Protein AF-A0A6S7KC33-F1 (afdb_monomer)

Nearest PDB structures (foldseek):
  2yil-assembly1_A  TM=6.913E-01  e=3.246E-02  Sarcocystis muris
  5h7v-assembly1_A  TM=6.203E-01  e=1.505E-01  Homo sapiens
  7qox-assembly2_B  TM=5.880E-01  e=4.831E-01  Homo sapiens
  7qox-assembly1_A  TM=6.151E-01  e=6.565E-01  Homo sapiens
  6kyw-assembly1_A  TM=5.304E-01  e=2.459E-01  Brassica rapa

Secondary structure (DSSP, 8-state):
-HHHHHHHHHHHHHHHHHHHT--------EEE-SSB----TTTEEEEE--SSHHHHHHHHHH-TT--EEEEE---SSS---EEEESS--TTS--BS--TTEEEEEEGGGSPP-

Organism: Paramuricea clavata (NCBI:txid317549)

Mean predicted aligned error: 11.96 Å

Radius of gyration: 20.86 Å; Cα contacts (8 Å, |Δi|>4): 169; chains: 1; bounding box: 51×58×42 Å

Foldseek 3Di:
DVVVVVVVVVVVVVVVVVVVPPDPQPPFDKDWDQWAADADPVFFPDFDDDQDPVVLVVVLSVDPQFFKKKAADDDDDDDTGITTGSDPNPPGDTDNCPPRIIMIGGPVRDDDD

Sequence (113 aa):
MSVFRNLLLQCNIFLILGQLTANEHSEKVFKKDIKVPSLTLADIISTHNVRSDIECSFNCLKDQTCVGFKYKSGTNTPPVNCQLSNTTGKNNTAMTNDQGWVFFIDVEHIPVR

Solvent-accessible surface area (backbone atoms only — not comparable to full-atom values): 6784 Å² total; per-residue (Å²): 123,68,67,64,56,53,53,53,52,54,54,52,53,54,54,54,53,56,59,74,66,56,69,86,72,76,84,77,46,74,42,77,49,94,50,31,49,52,73,54,77,90,36,43,75,47,75,39,78,64,94,44,63,68,56,43,48,53,55,33,69,75,35,86,67,41,40,24,36,38,32,41,86,78,86,78,87,86,70,76,32,24,38,31,14,63,48,81,32,87,89,34,78,58,37,88,71,58,87,66,50,44,25,31,34,25,59,90,67,54,80,85,127

pLDDT: mean 77.91, std 15.04, range [48.69, 95.5]

Structure (mmCIF, N/CA/C/O backbone):
data_AF-A0A6S7KC33-F1
#
_entry.id   AF-A0A6S7KC33-F1
#
loop_
_atom_site.group_PDB
_atom_site.id
_atom_site.type_symbol
_atom_site.label_atom_id
_atom_site.label_alt_id
_atom_site.label_comp_id
_atom_site.label_asym_id
_atom_site.label_entity_id
_atom_site.label_seq_id
_atom_site.pdbx_PDB_ins_code
_atom_site.Cartn_x
_atom_site.Cartn_y
_atom_site.Cartn_z
_atom_site.occupancy
_atom_site.B_iso_or_equiv
_atom_site.auth_seq_id
_atom_site.auth_comp_id
_atom_site.auth_asym_id
_atom_site.auth_atom_id
_atom_site.pdbx_PDB_model_num
ATOM 1 N N . MET A 1 1 ? -32.415 -42.466 26.768 1.00 53.78 1 MET A N 1
ATOM 2 C CA . MET A 1 1 ? -32.786 -41.102 26.309 1.00 53.78 1 MET A CA 1
ATOM 3 C C . MET A 1 1 ? -31.859 -39.981 26.805 1.00 53.78 1 MET A C 1
ATOM 5 O O . MET A 1 1 ? -31.835 -38.939 26.169 1.00 53.78 1 MET A O 1
ATOM 9 N N . SER A 1 2 ? -31.069 -40.164 27.875 1.00 57.81 2 SER A N 1
ATOM 10 C CA . SER A 1 2 ? -30.189 -39.104 28.421 1.00 57.81 2 SER A CA 1
ATOM 11 C C . SER A 1 2 ? -28.946 -38.791 27.558 1.00 57.81 2 SER A C 1
ATOM 13 O O . SER A 1 2 ? -28.591 -37.632 27.363 1.00 57.81 2 SER A O 1
ATOM 15 N N . VAL A 1 3 ? -28.335 -39.811 26.944 1.00 58.34 3 VAL A N 1
ATOM 16 C CA . VAL A 1 3 ? -27.096 -39.677 26.146 1.00 58.34 3 VAL A CA 1
ATOM 17 C C . VAL A 1 3 ? -27.284 -38.792 24.903 1.00 58.34 3 VAL A C 1
ATOM 19 O O . VAL A 1 3 ? -26.440 -37.954 24.608 1.00 58.34 3 VAL A O 1
ATOM 22 N N . PHE A 1 4 ? -28.431 -38.903 24.224 1.00 54.94 4 PHE A N 1
ATOM 23 C CA . PHE A 1 4 ? -28.756 -38.091 23.043 1.00 54.94 4 PHE A CA 1
ATOM 24 C C . PHE A 1 4 ? -28.916 -36.599 23.362 1.00 54.94 4 PHE A C 1
ATOM 26 O O . PHE A 1 4 ? -28.499 -35.756 22.573 1.00 54.94 4 PHE A O 1
ATOM 33 N N . ARG A 1 5 ? -29.468 -36.254 24.535 1.00 60.44 5 ARG A N 1
ATOM 34 C CA . ARG A 1 5 ? -29.573 -34.856 24.986 1.00 60.44 5 ARG A CA 1
ATOM 35 C C . ARG A 1 5 ? -28.202 -34.244 25.266 1.00 60.44 5 ARG A C 1
ATOM 37 O O . ARG A 1 5 ? -27.987 -33.088 24.925 1.00 60.44 5 ARG A O 1
ATOM 44 N N . ASN A 1 6 ? -27.285 -35.021 25.839 1.00 60.00 6 ASN A N 1
ATOM 45 C CA . ASN A 1 6 ? -25.920 -34.573 26.115 1.00 60.00 6 ASN A CA 1
ATOM 46 C C . ASN A 1 6 ? -25.119 -34.341 24.825 1.00 60.00 6 ASN A C 1
ATOM 48 O O . ASN A 1 6 ? -24.420 -33.339 24.705 1.00 60.00 6 ASN A O 1
ATOM 52 N N . LEU A 1 7 ? -25.286 -35.223 23.834 1.00 61.00 7 LEU A N 1
ATOM 53 C CA . LEU A 1 7 ? -24.638 -35.087 22.528 1.00 61.00 7 LEU A CA 1
ATOM 54 C C . LEU A 1 7 ? -25.131 -33.841 21.771 1.00 61.00 7 LEU A C 1
ATOM 56 O O . LEU A 1 7 ? -24.334 -33.094 21.206 1.00 61.00 7 LEU A O 1
ATOM 60 N N . LEU A 1 8 ? -26.441 -33.573 21.821 1.00 65.25 8 LEU A N 1
ATOM 61 C CA . LEU A 1 8 ? -27.035 -32.363 21.246 1.00 65.25 8 LEU A CA 1
ATOM 62 C C . LEU A 1 8 ? -26.531 -31.092 21.943 1.00 65.25 8 LEU A C 1
ATOM 64 O O . LEU A 1 8 ? -26.245 -30.103 21.270 1.00 65.25 8 LEU A O 1
ATOM 68 N N . LEU A 1 9 ? -26.386 -31.107 23.272 1.00 65.31 9 LEU A N 1
ATOM 69 C CA . LEU A 1 9 ? -25.884 -29.955 24.026 1.00 65.31 9 LEU A CA 1
ATOM 70 C C . LEU A 1 9 ? -24.430 -29.625 23.661 1.00 65.31 9 LEU A C 1
ATOM 72 O O . LEU A 1 9 ? -24.105 -28.466 23.416 1.00 65.31 9 LEU A O 1
ATOM 76 N N . GLN A 1 10 ? -23.576 -30.648 23.566 1.00 69.31 10 GLN A N 1
ATOM 77 C CA . GLN A 1 10 ? -22.178 -30.475 23.166 1.00 69.31 10 GLN A CA 1
ATOM 78 C C . GLN A 1 10 ? -22.059 -29.920 21.744 1.00 69.31 10 GLN A C 1
ATOM 80 O O . GLN A 1 10 ? -21.274 -29.005 21.510 1.00 69.31 10 GLN A O 1
ATOM 85 N N . CYS A 1 11 ? -22.882 -30.403 20.809 1.00 64.69 11 CYS A N 1
ATOM 86 C CA . CYS A 1 11 ? -22.877 -29.912 19.432 1.00 64.69 11 CYS A CA 1
ATOM 87 C C . CYS A 1 11 ? -23.258 -28.422 19.341 1.00 64.69 11 CYS A C 1
ATOM 89 O O . CYS A 1 11 ? -22.638 -27.672 18.591 1.00 64.69 11 CYS A O 1
ATOM 91 N N . ASN A 1 12 ? -24.227 -27.972 20.148 1.00 67.88 12 ASN A N 1
ATOM 92 C CA . ASN A 1 12 ? -24.610 -26.558 20.216 1.00 67.88 12 ASN A CA 1
ATOM 93 C C . ASN A 1 12 ? -23.480 -25.674 20.764 1.00 67.88 12 ASN A C 1
ATOM 95 O O . ASN A 1 12 ? -23.244 -24.591 20.238 1.00 67.88 12 ASN A O 1
ATOM 99 N N . ILE A 1 13 ? -22.743 -26.145 21.774 1.00 72.75 13 ILE A N 1
ATOM 100 C CA . ILE A 1 13 ? -21.607 -25.404 22.342 1.00 72.75 13 ILE A CA 1
ATOM 101 C C . ILE A 1 13 ? -20.502 -25.209 21.292 1.00 72.75 13 ILE A C 1
ATOM 103 O O . ILE A 1 13 ? -19.990 -24.100 21.152 1.00 72.75 13 ILE A O 1
ATOM 107 N N . PHE A 1 14 ? -20.169 -26.243 20.511 1.00 67.69 14 PHE A N 1
ATOM 108 C CA . PHE A 1 14 ? -19.164 -26.127 19.444 1.00 67.69 14 PHE A CA 1
ATOM 109 C C . PHE A 1 14 ? -19.595 -25.191 18.308 1.00 67.69 14 PHE A C 1
ATOM 111 O O . PHE A 1 14 ? -18.763 -24.442 17.800 1.00 67.69 14 PHE A O 1
ATOM 118 N N . LEU A 1 15 ? -20.880 -25.187 17.938 1.00 65.50 15 LEU A N 1
ATOM 119 C CA . LEU A 1 15 ? -21.408 -24.2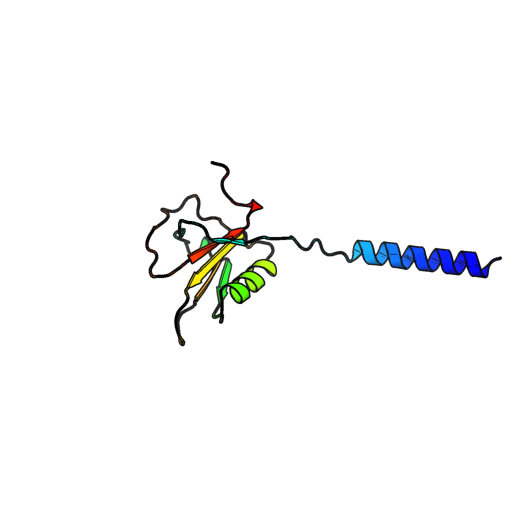59 16.932 1.00 65.50 15 LEU A CA 1
ATOM 120 C C . LEU A 1 15 ? -21.316 -22.799 17.398 1.00 65.50 15 LEU A C 1
ATOM 122 O O . LEU A 1 15 ? -20.870 -21.944 16.638 1.00 65.50 15 LEU A O 1
ATOM 126 N N . ILE A 1 16 ? -21.674 -22.524 18.655 1.00 67.62 16 ILE A N 1
ATOM 127 C CA . ILE A 1 16 ? -21.613 -21.171 19.228 1.00 67.62 16 ILE A CA 1
ATOM 128 C C . ILE A 1 16 ? -20.157 -20.697 19.351 1.00 67.62 16 ILE A C 1
ATOM 130 O O . ILE A 1 16 ? -19.844 -19.561 18.998 1.00 67.62 16 ILE A O 1
ATOM 134 N N . LEU A 1 17 ? -19.244 -21.569 19.795 1.00 63.97 17 LEU A N 1
ATOM 135 C CA . LEU A 1 17 ? -17.815 -21.246 19.868 1.00 63.97 17 LEU A CA 1
ATOM 136 C C . LEU A 1 17 ? -17.212 -20.978 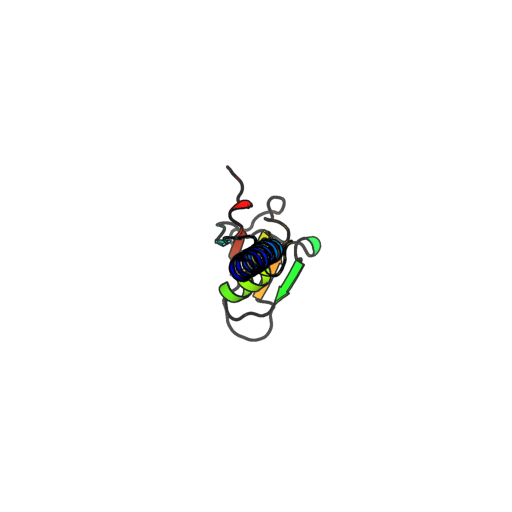18.482 1.00 63.97 17 LEU A C 1
ATOM 138 O O . LEU A 1 17 ? -16.410 -20.059 18.350 1.00 63.97 17 LEU A O 1
ATOM 142 N N . GLY A 1 18 ? -17.623 -21.724 17.451 1.00 60.53 18 GLY A N 1
ATOM 143 C CA . GLY A 1 18 ? -17.185 -21.493 16.070 1.00 60.53 18 GLY A CA 1
ATOM 144 C C . GLY A 1 18 ? -17.671 -20.164 15.478 1.00 60.53 18 GLY A C 1
ATOM 145 O O . GLY A 1 18 ? -16.972 -19.569 14.666 1.00 60.53 18 GLY A O 1
ATOM 146 N N . GLN A 1 19 ? -18.837 -19.668 15.902 1.00 60.53 19 GLN A N 1
ATOM 147 C CA . GLN A 1 19 ? -19.341 -18.351 15.492 1.00 60.53 19 GLN A CA 1
ATOM 148 C C . GLN A 1 19 ? -18.619 -17.197 16.199 1.00 60.53 19 GLN A C 1
ATOM 150 O O . GLN A 1 19 ? -18.402 -16.155 15.592 1.00 60.53 19 GLN A O 1
ATOM 155 N N . LEU A 1 20 ? -18.211 -17.377 17.460 1.00 57.41 20 LEU A N 1
ATOM 156 C CA . LEU A 1 20 ? -17.476 -16.360 18.224 1.00 57.41 20 LEU A CA 1
ATOM 157 C C . LEU A 1 20 ? -16.016 -16.199 17.768 1.00 57.41 20 LEU A C 1
ATOM 159 O O . LEU A 1 20 ? -15.420 -15.149 17.995 1.00 57.41 20 LEU A O 1
ATOM 163 N N . THR A 1 21 ? -15.434 -17.222 17.137 1.00 56.25 21 THR A N 1
ATOM 164 C CA . THR A 1 21 ? -14.073 -17.176 16.576 1.00 56.25 21 THR A CA 1
ATOM 165 C C . THR A 1 21 ? -14.035 -16.815 15.093 1.00 56.25 21 THR A C 1
ATOM 167 O O . THR A 1 21 ? -12.944 -16.742 14.521 1.00 56.25 21 THR A O 1
ATOM 170 N N . ALA A 1 22 ? -15.191 -16.562 14.468 1.00 50.78 22 ALA A N 1
ATOM 171 C CA . ALA A 1 22 ? -15.256 -15.983 13.136 1.00 50.78 22 ALA A CA 1
ATOM 172 C C . ALA A 1 22 ? -14.769 -14.531 13.219 1.00 50.78 22 ALA A C 1
ATOM 174 O O . ALA A 1 22 ? -15.539 -13.598 13.427 1.00 50.78 22 ALA A O 1
ATOM 175 N N . ASN A 1 23 ? -13.450 -14.365 13.125 1.00 57.59 23 ASN A N 1
ATOM 176 C CA . ASN A 1 23 ? -12.810 -13.073 12.957 1.00 57.59 23 ASN A CA 1
ATOM 177 C C . ASN A 1 23 ? -13.470 -12.403 11.747 1.00 57.59 23 ASN A C 1
ATOM 179 O O . ASN A 1 23 ? -13.568 -13.031 10.690 1.00 57.59 23 ASN A O 1
ATOM 183 N N . GLU A 1 24 ? -13.955 -11.176 11.917 1.00 55.16 24 GLU A N 1
ATOM 184 C CA . GLU A 1 24 ? -14.514 -10.346 10.852 1.00 55.16 24 GLU A CA 1
ATOM 185 C C . GLU A 1 24 ? -13.384 -10.056 9.857 1.00 55.16 24 GLU A C 1
ATOM 187 O O . GLU A 1 24 ? -12.639 -9.082 9.956 1.00 55.16 24 GLU A O 1
ATOM 192 N N . HIS A 1 25 ? -13.142 -11.008 8.962 1.00 54.97 25 HIS A N 1
ATOM 193 C CA . HIS A 1 25 ? -12.116 -10.896 7.951 1.00 54.97 25 HIS A CA 1
ATOM 194 C C . HIS A 1 25 ? -12.677 -9.917 6.930 1.00 54.97 25 HIS A C 1
ATOM 196 O O . HIS A 1 25 ? -13.492 -10.306 6.098 1.00 54.97 25 HIS A O 1
ATOM 202 N N . SER A 1 26 ? -12.315 -8.636 7.051 1.00 61.16 26 SER A N 1
ATOM 203 C CA . SER A 1 26 ? -12.763 -7.621 6.100 1.00 61.16 26 SER A CA 1
ATOM 204 C C . SER A 1 26 ? -12.391 -8.102 4.699 1.00 61.16 26 SER A C 1
ATOM 206 O O . SER A 1 26 ? -11.201 -8.276 4.402 1.00 61.16 26 SER A O 1
ATOM 208 N N . GLU A 1 27 ? -13.387 -8.360 3.858 1.00 73.06 27 GLU A N 1
ATOM 209 C CA . GLU A 1 27 ? -13.189 -8.747 2.464 1.00 73.06 27 GLU A CA 1
ATOM 210 C C . GLU A 1 27 ? -12.732 -7.515 1.668 1.00 73.06 27 GLU A C 1
ATOM 212 O O . GLU A 1 27 ? -13.462 -6.991 0.833 1.00 73.06 27 GLU A O 1
ATOM 217 N N . LYS A 1 28 ? -11.519 -7.008 1.935 1.00 84.12 28 LYS A N 1
ATOM 218 C CA . LYS A 1 28 ? -10.965 -5.899 1.150 1.00 84.12 28 LYS A CA 1
ATOM 219 C C . LYS A 1 28 ? -10.695 -6.407 -0.256 1.00 84.12 28 LYS A C 1
ATOM 221 O O . LYS A 1 28 ? -9.990 -7.402 -0.456 1.00 84.12 28 LYS A O 1
ATOM 226 N N . VAL A 1 29 ? -11.221 -5.688 -1.237 1.00 89.06 29 VAL A N 1
ATOM 227 C CA . VAL A 1 29 ? -11.008 -5.981 -2.654 1.00 89.06 29 VAL A CA 1
ATOM 228 C C . VAL A 1 29 ? -10.241 -4.817 -3.235 1.00 89.06 29 VAL A C 1
ATOM 230 O O . VAL A 1 29 ? -1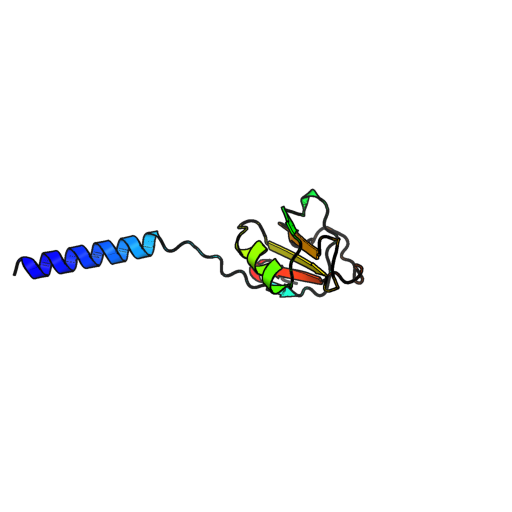0.730 -3.697 -3.248 1.00 89.06 29 VAL A O 1
ATOM 233 N N . PHE A 1 30 ? -9.045 -5.069 -3.756 1.00 91.88 30 PHE A N 1
ATOM 234 C CA . PHE A 1 30 ? -8.219 -3.999 -4.300 1.00 91.88 30 PHE A CA 1
ATOM 235 C C . PHE A 1 30 ? -8.432 -3.830 -5.800 1.00 91.88 30 PHE A C 1
ATOM 237 O O . PHE A 1 30 ? -8.374 -4.791 -6.571 1.00 91.88 30 PHE A O 1
ATOM 244 N N . LYS A 1 31 ? -8.624 -2.584 -6.230 1.00 91.81 31 LYS A N 1
ATOM 245 C CA . LYS A 1 31 ? -8.612 -2.197 -7.641 1.00 91.81 31 LYS A CA 1
ATOM 246 C C . LYS A 1 31 ? -7.479 -1.227 -7.899 1.00 91.81 31 LYS A C 1
ATOM 248 O O . LYS A 1 31 ? -7.197 -0.349 -7.092 1.00 91.81 31 LYS A O 1
ATOM 253 N N . LYS A 1 32 ? -6.851 -1.369 -9.062 1.00 90.19 32 LYS A N 1
ATOM 254 C CA . LYS A 1 32 ? -5.894 -0.385 -9.555 1.00 90.19 32 LYS A CA 1
ATOM 255 C C . LYS A 1 32 ? -6.614 0.943 -9.799 1.00 90.19 32 LYS A C 1
ATOM 257 O O . LYS A 1 32 ? -7.588 0.975 -10.552 1.00 90.19 32 LYS A O 1
ATOM 262 N N . ASP A 1 33 ? -6.115 2.016 -9.200 1.00 83.56 33 ASP A N 1
ATOM 263 C CA . ASP A 1 33 ? -6.579 3.370 -9.483 1.00 83.56 33 ASP A CA 1
ATOM 264 C C . ASP A 1 33 ? -5.884 3.915 -10.747 1.00 83.56 33 ASP A C 1
ATOM 266 O O . ASP A 1 33 ? -4.749 3.560 -11.082 1.00 83.56 33 ASP A O 1
ATOM 270 N N . ILE A 1 34 ? -6.592 4.773 -11.480 1.00 76.00 34 ILE A N 1
ATOM 271 C CA . ILE A 1 34 ? -6.082 5.482 -12.661 1.00 76.00 34 ILE A CA 1
ATOM 272 C C . ILE A 1 34 ? -5.048 6.528 -12.228 1.00 76.00 34 ILE A C 1
ATOM 274 O O . ILE A 1 34 ? -4.144 6.873 -12.990 1.00 76.00 34 ILE A O 1
ATOM 278 N N . LYS A 1 35 ? -5.183 7.042 -11.003 1.00 80.00 35 LYS A N 1
ATOM 279 C CA . LYS A 1 35 ? -4.320 8.073 -10.441 1.00 80.00 35 LYS A CA 1
ATOM 280 C C . LYS A 1 35 ? -3.429 7.496 -9.349 1.00 80.00 35 LYS A C 1
ATOM 282 O O . LYS A 1 35 ? -3.865 6.670 -8.557 1.00 80.00 35 LYS A O 1
ATOM 287 N N . VAL A 1 36 ? -2.188 7.973 -9.279 1.00 82.25 36 VAL A N 1
ATOM 288 C CA . VAL A 1 36 ? -1.300 7.658 -8.158 1.00 82.25 36 VAL A CA 1
ATOM 289 C C . VAL A 1 36 ? -1.333 8.840 -7.191 1.00 82.25 36 VAL A C 1
ATOM 291 O O . VAL A 1 36 ? -0.943 9.949 -7.577 1.00 82.25 36 VAL A O 1
ATOM 294 N N . PRO A 1 37 ? -1.825 8.659 -5.955 1.00 81.75 37 PRO A N 1
ATOM 295 C CA . PRO A 1 37 ? -1.800 9.723 -4.976 1.00 81.75 37 PRO A CA 1
ATOM 296 C C . PRO A 1 37 ? -0.362 10.012 -4.544 1.00 81.75 37 PRO A C 1
ATOM 298 O O . PRO A 1 37 ? 0.454 9.104 -4.347 1.00 81.75 37 PRO A O 1
ATOM 301 N N . SER A 1 38 ? -0.065 11.296 -4.357 1.00 82.38 38 SER A N 1
ATOM 302 C CA . SER A 1 38 ? 1.118 11.699 -3.606 1.00 82.38 38 SER A CA 1
ATOM 303 C C . SER A 1 38 ? 0.844 11.408 -2.131 1.00 82.38 38 SER A C 1
ATOM 305 O O . SER A 1 38 ? -0.074 11.985 -1.556 1.00 82.38 38 SER A O 1
ATOM 307 N N . LEU A 1 39 ? 1.567 10.458 -1.539 1.00 80.75 39 LEU A N 1
ATOM 308 C CA . LEU A 1 39 ? 1.430 10.107 -0.125 1.00 80.75 39 LEU A CA 1
ATOM 309 C C . LEU A 1 39 ? 2.526 10.814 0.670 1.00 80.75 39 LEU A C 1
ATOM 311 O O . LEU A 1 39 ? 3.705 10.738 0.317 1.00 80.75 39 LEU A O 1
ATOM 315 N N . THR A 1 40 ? 2.138 11.493 1.743 1.00 84.62 40 THR A N 1
ATOM 316 C CA . THR A 1 40 ? 3.071 12.026 2.738 1.00 84.62 40 THR A CA 1
ATOM 317 C C . THR A 1 40 ? 3.513 10.921 3.700 1.00 84.62 40 THR A C 1
ATOM 319 O O . THR A 1 40 ? 2.940 9.835 3.731 1.00 84.62 40 THR A O 1
ATOM 322 N N . LEU A 1 41 ? 4.518 11.188 4.540 1.00 84.88 41 LEU A N 1
ATOM 323 C CA . LEU A 1 41 ? 4.937 10.230 5.573 1.00 84.88 41 LEU A CA 1
ATOM 324 C C . LEU A 1 41 ? 3.816 9.891 6.568 1.00 84.88 41 LEU A C 1
ATOM 326 O O . LEU A 1 41 ? 3.803 8.785 7.089 1.00 84.88 41 LEU A O 1
ATOM 330 N N . ALA A 1 42 ? 2.877 10.811 6.810 1.00 87.56 42 ALA A N 1
ATOM 331 C CA . ALA A 1 42 ? 1.731 10.573 7.691 1.00 87.56 42 ALA A CA 1
ATOM 332 C C . ALA A 1 42 ? 0.670 9.656 7.057 1.00 87.56 42 ALA A C 1
ATOM 334 O O . ALA A 1 42 ? -0.093 9.007 7.769 1.00 87.56 42 ALA A O 1
ATOM 335 N N . ASP A 1 43 ? 0.644 9.598 5.724 1.00 89.38 43 ASP A N 1
ATOM 336 C CA . ASP A 1 43 ? -0.273 8.764 4.950 1.00 89.38 43 ASP A CA 1
ATOM 337 C C . ASP A 1 43 ? 0.233 7.317 4.818 1.00 89.38 43 ASP A C 1
ATOM 339 O O . ASP A 1 43 ? -0.527 6.426 4.433 1.00 89.38 43 ASP A O 1
ATOM 343 N N . ILE A 1 44 ? 1.525 7.080 5.074 1.00 92.81 44 ILE A N 1
ATOM 344 C CA . ILE A 1 44 ? 2.172 5.773 4.933 1.00 92.81 44 ILE A CA 1
ATOM 345 C C . ILE A 1 44 ? 2.170 5.067 6.286 1.00 92.81 44 ILE A C 1
ATOM 347 O O . ILE A 1 44 ? 2.854 5.479 7.219 1.00 92.81 44 ILE A O 1
ATOM 351 N N . ILE A 1 45 ? 1.452 3.949 6.362 1.00 95.50 45 ILE A N 1
ATOM 352 C CA . ILE A 1 45 ? 1.409 3.098 7.555 1.00 95.50 45 ILE A CA 1
ATOM 353 C C . ILE A 1 45 ? 2.724 2.329 7.696 1.00 95.50 45 ILE A C 1
ATOM 355 O O . ILE A 1 45 ? 3.312 2.243 8.771 1.00 95.50 45 ILE A O 1
ATOM 359 N N . SER A 1 46 ? 3.185 1.730 6.596 1.00 95.50 46 SER A N 1
ATOM 360 C CA . SER A 1 46 ? 4.403 0.923 6.577 1.00 95.50 46 SER A CA 1
ATOM 361 C C . SER A 1 46 ? 4.957 0.758 5.165 1.00 95.50 46 SER A C 1
ATOM 363 O O . SER A 1 46 ? 4.284 1.017 4.163 1.00 95.50 46 SER A O 1
ATOM 365 N N . THR A 1 47 ? 6.215 0.325 5.091 1.00 94.69 47 THR A N 1
ATOM 366 C CA . THR A 1 47 ?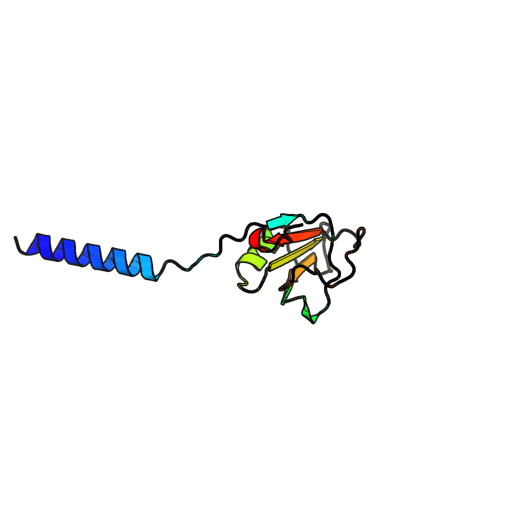 6.932 0.100 3.836 1.00 94.69 47 THR A CA 1
ATOM 367 C C . THR A 1 47 ? 7.561 -1.283 3.809 1.00 94.69 47 THR A C 1
ATOM 369 O O . THR A 1 47 ? 8.041 -1.769 4.830 1.00 94.69 47 THR A O 1
ATOM 372 N N . HIS A 1 48 ? 7.553 -1.916 2.635 1.00 93.44 48 HIS A N 1
ATOM 373 C CA . HIS A 1 48 ? 8.014 -3.292 2.453 1.00 93.44 48 HIS A CA 1
ATOM 374 C C . HIS A 1 48 ? 8.833 -3.439 1.169 1.00 93.44 48 HIS A C 1
ATOM 376 O O . HIS A 1 48 ? 8.713 -2.645 0.229 1.00 93.44 48 HIS A O 1
ATOM 382 N N . ASN A 1 49 ? 9.648 -4.490 1.131 1.00 92.69 49 ASN A N 1
ATOM 383 C CA . ASN A 1 49 ? 10.265 -5.003 -0.086 1.00 92.69 49 ASN A CA 1
ATOM 384 C C . ASN A 1 49 ? 9.615 -6.35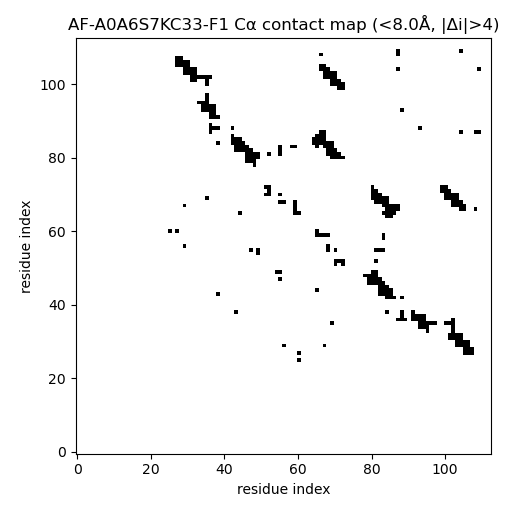3 -0.406 1.00 92.69 49 ASN A C 1
ATOM 386 O O . ASN A 1 49 ? 9.797 -7.312 0.342 1.00 92.69 49 ASN A O 1
ATOM 390 N N . VAL A 1 50 ? 8.828 -6.396 -1.475 1.00 91.62 50 VAL A N 1
ATOM 391 C CA . VAL A 1 50 ? 7.984 -7.540 -1.844 1.00 91.62 50 VAL A CA 1
ATOM 392 C C . VAL A 1 50 ? 8.229 -7.965 -3.287 1.00 91.62 50 VAL A C 1
ATOM 394 O O . VAL A 1 50 ? 8.722 -7.193 -4.110 1.00 91.62 50 VAL A O 1
ATOM 397 N N . ARG A 1 51 ? 7.863 -9.199 -3.628 1.00 90.38 51 ARG A N 1
ATOM 398 C CA . ARG A 1 51 ? 8.078 -9.755 -4.973 1.00 90.38 51 ARG A CA 1
ATOM 399 C C . ARG A 1 51 ? 7.001 -9.338 -5.968 1.00 90.38 51 ARG A C 1
ATOM 401 O O . ARG A 1 51 ? 7.266 -9.298 -7.165 1.00 90.38 51 ARG A O 1
ATOM 408 N N . SER A 1 52 ? 5.802 -9.033 -5.484 1.00 92.06 52 SER A N 1
ATOM 409 C CA . SER A 1 52 ? 4.642 -8.703 -6.310 1.00 92.06 52 SER A CA 1
ATOM 410 C C . SER A 1 52 ? 3.686 -7.745 -5.602 1.00 92.06 52 SER A C 1
ATOM 412 O O . SER A 1 52 ? 3.723 -7.573 -4.382 1.00 92.06 52 SER A O 1
ATOM 414 N N . ASP A 1 53 ? 2.790 -7.152 -6.382 1.00 93.31 53 ASP A N 1
ATOM 415 C CA . ASP A 1 53 ? 1.608 -6.442 -5.894 1.00 93.31 53 ASP A CA 1
ATOM 416 C C . ASP A 1 53 ? 0.714 -7.338 -5.028 1.00 93.31 53 ASP A C 1
ATOM 418 O O . ASP A 1 53 ? 0.197 -6.877 -4.013 1.00 93.31 53 ASP A O 1
ATOM 422 N N . ILE A 1 54 ? 0.594 -8.626 -5.365 1.00 94.25 54 ILE A N 1
ATOM 423 C CA . ILE A 1 54 ? -0.155 -9.608 -4.567 1.00 94.25 54 ILE A CA 1
ATOM 424 C C . ILE A 1 54 ? 0.412 -9.695 -3.142 1.00 94.25 54 ILE A C 1
ATOM 426 O O . ILE A 1 54 ? -0.342 -9.642 -2.172 1.00 94.25 54 ILE A O 1
ATOM 430 N N . G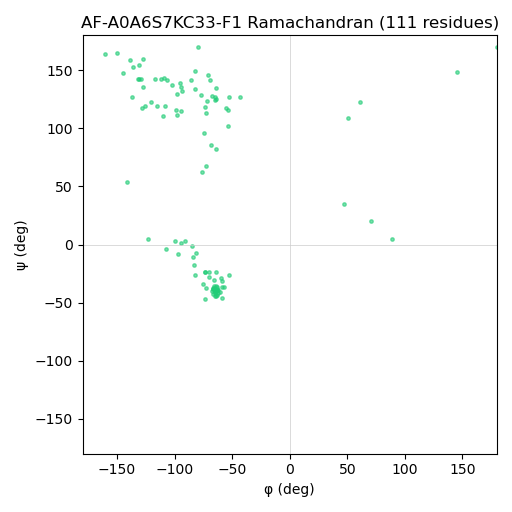LU A 1 55 ? 1.733 -9.771 -2.983 1.00 93.88 55 GLU A N 1
ATOM 431 C CA . GLU A 1 55 ? 2.356 -9.802 -1.655 1.00 93.88 55 GLU A CA 1
ATOM 432 C C . GLU A 1 55 ? 2.165 -8.474 -0.895 1.00 93.88 55 GLU A C 1
ATOM 434 O O . GLU A 1 55 ? 1.871 -8.489 0.302 1.00 93.88 55 GLU A O 1
ATOM 439 N N . CYS A 1 56 ? 2.219 -7.331 -1.590 1.00 95.25 56 CYS A N 1
ATOM 440 C CA . CYS A 1 56 ? 1.870 -6.032 -1.000 1.00 95.25 56 CYS A CA 1
ATOM 441 C C . CYS A 1 56 ? 0.407 -6.000 -0.516 1.00 95.25 56 CYS A C 1
ATOM 443 O O . CYS A 1 56 ? 0.122 -5.519 0.583 1.00 95.25 56 CYS A O 1
ATOM 445 N N . SER A 1 57 ? -0.512 -6.584 -1.293 1.00 95.31 57 SER A N 1
ATOM 446 C CA . SER A 1 57 ? -1.935 -6.664 -0.952 1.00 95.31 57 SER A CA 1
ATOM 447 C C . SER A 1 57 ? -2.181 -7.512 0.298 1.00 95.31 57 SER A C 1
ATOM 449 O O . SER A 1 57 ? -2.935 -7.095 1.173 1.00 95.31 57 SER A O 1
ATOM 451 N N . PHE A 1 58 ? -1.474 -8.637 0.465 1.00 95.19 58 PHE A N 1
ATOM 452 C CA . PHE A 1 58 ? -1.553 -9.435 1.692 1.00 95.19 58 PHE A CA 1
ATOM 453 C C . PHE A 1 58 ? -1.059 -8.674 2.921 1.00 95.19 58 PHE A C 1
ATOM 455 O O . PHE A 1 58 ? -1.632 -8.826 4.000 1.00 95.19 58 PHE A O 1
ATOM 462 N N . ASN A 1 59 ? -0.025 -7.844 2.778 1.00 95.31 59 ASN A N 1
ATOM 463 C CA . ASN A 1 59 ? 0.419 -6.988 3.877 1.00 95.31 59 ASN A CA 1
ATOM 464 C C . ASN A 1 59 ? -0.642 -5.931 4.225 1.00 95.31 59 ASN A C 1
ATOM 466 O O . ASN A 1 59 ? -0.883 -5.698 5.405 1.00 95.31 59 ASN A O 1
ATOM 470 N N . CYS A 1 60 ? -1.336 -5.367 3.230 1.00 95.19 60 CYS A N 1
ATOM 471 C CA . CYS A 1 60 ? -2.472 -4.468 3.457 1.00 95.19 60 CYS A CA 1
ATOM 472 C C . CYS A 1 60 ? -3.668 -5.175 4.118 1.00 95.19 60 CYS A C 1
ATOM 474 O O . CYS A 1 60 ? -4.299 -4.605 4.998 1.00 95.19 60 CYS A O 1
ATOM 476 N N . LEU A 1 61 ? -3.963 -6.428 3.757 1.00 93.06 61 LEU A N 1
ATOM 477 C CA . LEU A 1 61 ? -5.044 -7.210 4.379 1.00 93.06 61 LEU A CA 1
ATOM 478 C C . LEU A 1 61 ? -4.797 -7.492 5.863 1.00 93.06 61 LEU A C 1
ATOM 480 O O . LEU A 1 61 ? -5.737 -7.509 6.651 1.00 93.06 61 LEU A O 1
ATOM 484 N N . LYS A 1 62 ? -3.535 -7.708 6.247 1.00 92.81 62 LYS A N 1
ATOM 485 C CA . LYS A 1 62 ? -3.150 -7.922 7.650 1.00 92.81 62 LYS A CA 1
ATOM 486 C C . LYS A 1 62 ? -3.280 -6.658 8.498 1.00 92.81 62 LYS A C 1
ATOM 488 O O . LYS A 1 62 ? -3.404 -6.766 9.715 1.00 92.81 62 LYS A O 1
ATOM 493 N N . ASP A 1 63 ? -3.231 -5.486 7.873 1.00 92.81 63 ASP A N 1
ATOM 494 C CA . ASP A 1 63 ? -3.361 -4.205 8.551 1.00 92.81 63 ASP A CA 1
ATOM 495 C C . ASP A 1 63 ? -4.798 -3.682 8.439 1.00 92.81 63 ASP A C 1
ATOM 497 O O . ASP A 1 63 ? -5.276 -3.296 7.367 1.00 92.81 63 ASP A O 1
ATOM 501 N N . GLN A 1 64 ? -5.509 -3.645 9.566 1.00 90.06 64 GLN A N 1
ATOM 502 C CA . GLN A 1 64 ? -6.904 -3.200 9.600 1.00 90.06 64 GLN A CA 1
ATOM 503 C C . GLN A 1 64 ? -7.071 -1.761 9.090 1.00 90.06 64 GLN A C 1
ATOM 505 O O . GLN A 1 64 ? -8.069 -1.471 8.435 1.00 90.06 64 GLN A O 1
ATOM 510 N N . THR A 1 65 ? -6.075 -0.895 9.290 1.00 91.94 65 THR A N 1
ATOM 511 C CA . THR A 1 65 ? -6.129 0.526 8.912 1.00 91.94 65 THR A CA 1
ATOM 512 C C . THR A 1 65 ? -5.764 0.791 7.453 1.00 91.94 65 THR A C 1
ATOM 514 O O . THR A 1 65 ? -5.972 1.898 6.961 1.00 91.94 65 THR A O 1
ATOM 517 N N . CYS A 1 66 ? -5.232 -0.206 6.743 1.00 93.50 66 CYS A N 1
ATOM 518 C CA . CYS A 1 66 ? -4.830 -0.047 5.353 1.00 93.50 66 CYS A CA 1
ATOM 519 C C . CYS A 1 66 ? -6.047 0.027 4.420 1.00 93.50 66 CYS A C 1
ATOM 521 O O . CYS A 1 66 ? -6.806 -0.935 4.308 1.00 93.50 66 CYS A O 1
ATOM 523 N N . VAL A 1 67 ? -6.212 1.150 3.723 1.00 93.25 67 VAL A N 1
ATOM 524 C CA . VAL A 1 67 ? -7.291 1.386 2.738 1.00 93.25 67 VAL A CA 1
ATOM 525 C C . VAL A 1 67 ? -6.774 1.377 1.293 1.00 93.25 67 VAL A C 1
ATOM 527 O O . VAL A 1 67 ? -7.543 1.481 0.337 1.00 93.25 67 VAL A O 1
ATOM 530 N N . GLY A 1 68 ? -5.457 1.247 1.113 1.00 93.94 68 GLY A N 1
ATOM 531 C CA . GLY A 1 68 ? -4.813 1.119 -0.189 1.00 93.94 68 GLY A CA 1
ATOM 532 C C . GLY A 1 68 ? -3.295 0.987 -0.087 1.00 93.94 68 GLY A C 1
ATOM 533 O O . GLY A 1 68 ? -2.704 1.173 0.976 1.00 93.94 68 GLY A O 1
ATOM 534 N N . PHE A 1 69 ? -2.641 0.666 -1.200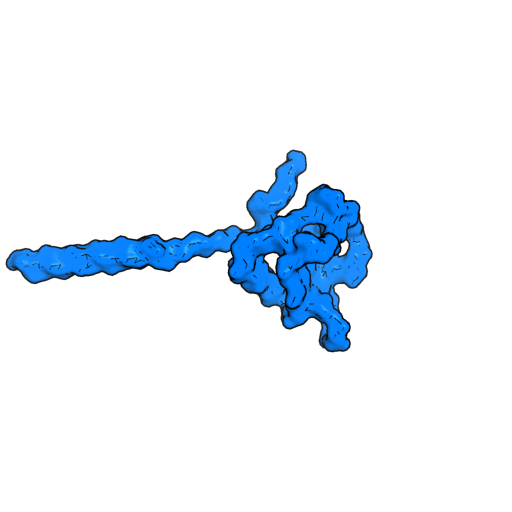 1.00 94.12 69 PHE A N 1
ATOM 535 C CA . PHE A 1 69 ? -1.190 0.517 -1.260 1.00 94.12 69 PHE A CA 1
ATOM 536 C C . PHE A 1 69 ? -0.602 0.987 -2.590 1.00 94.12 69 PHE A C 1
ATOM 538 O O . PHE A 1 69 ? -1.212 0.855 -3.652 1.00 94.12 69 PHE A O 1
ATOM 545 N N . LYS A 1 70 ? 0.625 1.512 -2.543 1.00 92.81 70 LYS A N 1
ATOM 546 C CA . LYS A 1 70 ? 1.451 1.763 -3.728 1.00 92.81 70 LYS A CA 1
ATOM 547 C C . LYS A 1 70 ? 2.384 0.587 -3.962 1.00 92.81 70 LYS A C 1
ATOM 549 O O . LYS A 1 70 ? 3.044 0.135 -3.029 1.00 92.81 70 LYS A O 1
ATOM 554 N N . TYR A 1 71 ? 2.493 0.150 -5.209 1.00 92.56 71 TYR A N 1
ATOM 555 C CA . TYR A 1 71 ? 3.436 -0.875 -5.642 1.00 92.56 71 TYR A CA 1
ATOM 556 C C . TYR A 1 71 ? 4.216 -0.426 -6.879 1.00 92.56 71 TYR A C 1
ATOM 558 O O . TYR A 1 71 ? 3.660 0.218 -7.771 1.00 92.56 71 TYR A O 1
ATOM 566 N N . LYS A 1 72 ? 5.502 -0.772 -6.945 1.00 90.44 72 LYS A N 1
ATOM 567 C CA . LYS A 1 72 ? 6.371 -0.511 -8.099 1.00 90.44 72 LYS A CA 1
ATOM 568 C C . LYS A 1 72 ? 7.026 -1.809 -8.568 1.00 90.44 72 LYS A C 1
ATOM 570 O O . LYS A 1 72 ? 7.781 -2.430 -7.825 1.00 90.44 72 LYS A O 1
ATOM 575 N N . SER A 1 73 ? 6.755 -2.197 -9.816 1.00 84.81 73 SER A N 1
ATOM 576 C CA . SER A 1 73 ? 7.376 -3.367 -10.451 1.00 84.81 73 SER A CA 1
ATOM 577 C C . SER A 1 73 ? 8.761 -3.008 -11.001 1.00 84.81 73 SER A C 1
ATOM 579 O O . SER A 1 73 ? 8.917 -1.963 -11.634 1.00 84.81 73 SER A O 1
ATOM 581 N N . GLY A 1 74 ? 9.775 -3.843 -10.761 1.00 72.62 74 GLY A N 1
ATOM 582 C CA . GLY A 1 74 ? 11.149 -3.596 -11.218 1.00 72.62 74 GLY A CA 1
ATOM 583 C C . GLY A 1 74 ? 12.217 -4.096 -10.244 1.00 72.62 74 GLY A C 1
ATOM 584 O O . GLY A 1 74 ? 11.997 -4.165 -9.040 1.00 72.62 74 GLY A O 1
ATOM 585 N N . THR A 1 75 ? 13.360 -4.503 -10.795 1.00 57.31 75 THR A N 1
ATOM 586 C CA . THR A 1 75 ? 14.300 -5.477 -10.224 1.00 57.31 75 THR A CA 1
ATOM 587 C C . THR A 1 75 ? 1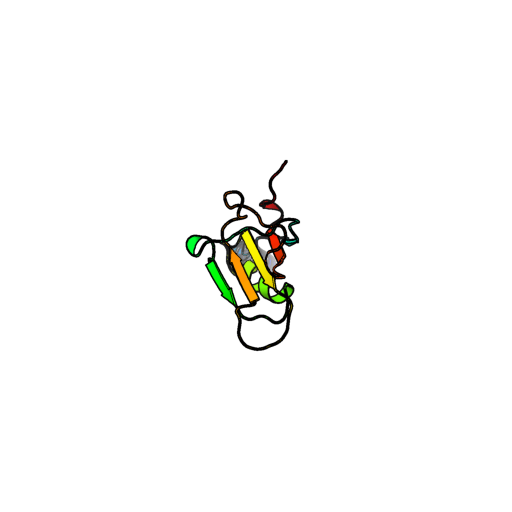5.195 -4.958 -9.095 1.00 57.31 75 THR A C 1
ATOM 589 O O . THR A 1 75 ? 15.940 -4.004 -9.283 1.00 57.31 75 THR A O 1
ATOM 592 N N . ASN A 1 76 ? 15.187 -5.716 -7.995 1.00 57.25 76 ASN A N 1
ATOM 593 C CA . ASN A 1 76 ? 16.313 -6.088 -7.130 1.00 57.25 76 ASN A CA 1
ATOM 594 C C . ASN A 1 76 ? 17.249 -4.973 -6.621 1.00 57.25 76 ASN A C 1
ATOM 596 O O . ASN A 1 76 ? 18.154 -4.530 -7.318 1.00 57.25 76 ASN A O 1
ATOM 600 N N . THR A 1 77 ? 17.123 -4.705 -5.313 1.00 56.66 77 THR A N 1
ATOM 601 C CA . THR A 1 77 ? 18.128 -4.129 -4.390 1.00 56.66 77 THR A CA 1
ATOM 602 C C . THR A 1 77 ? 18.670 -2.720 -4.673 1.00 56.66 77 THR A C 1
ATOM 604 O O . THR A 1 77 ? 19.406 -2.522 -5.632 1.00 56.66 77 THR A O 1
ATOM 607 N N . PRO A 1 78 ? 18.526 -1.784 -3.716 1.00 59.38 78 PRO A N 1
ATOM 608 C CA . PRO A 1 78 ? 17.410 -1.562 -2.803 1.00 59.38 78 PRO A CA 1
ATOM 609 C C . PRO A 1 78 ? 16.660 -0.281 -3.202 1.00 59.38 78 PRO A C 1
ATOM 611 O O . PRO A 1 78 ? 17.211 0.820 -3.166 1.00 59.38 78 PRO A O 1
ATOM 614 N N . PRO A 1 79 ? 15.373 -0.413 -3.534 1.00 75.69 79 PRO A N 1
ATOM 615 C CA . PRO A 1 79 ? 14.423 0.445 -2.835 1.00 75.69 79 PRO A CA 1
ATOM 616 C C . PRO A 1 79 ? 13.163 -0.302 -2.386 1.00 75.69 79 PRO A C 1
ATOM 618 O O . PRO A 1 79 ? 12.741 -1.286 -2.991 1.00 75.69 79 PRO A O 1
ATOM 621 N N . VAL A 1 80 ? 12.554 0.216 -1.314 1.00 86.69 80 VAL A N 1
ATOM 622 C CA . VAL A 1 80 ? 11.158 -0.048 -0.937 1.00 86.69 80 VAL A CA 1
ATOM 623 C C . VAL A 1 80 ? 10.281 0.010 -2.190 1.00 86.69 80 VAL A C 1
ATOM 625 O O . VAL A 1 80 ? 10.301 1.013 -2.905 1.00 86.69 80 VAL A O 1
ATOM 628 N N . ASN A 1 81 ? 9.498 -1.039 -2.437 1.00 91.31 81 ASN A N 1
ATOM 629 C CA . ASN A 1 81 ? 8.628 -1.148 -3.612 1.00 91.31 81 ASN A CA 1
ATOM 630 C C . ASN A 1 81 ? 7.150 -1.380 -3.259 1.00 91.31 81 ASN A C 1
ATOM 632 O O . ASN A 1 81 ? 6.328 -1.543 -4.159 1.00 91.31 81 ASN A O 1
ATOM 636 N N . CYS A 1 82 ? 6.816 -1.363 -1.968 1.00 93.62 82 CYS A N 1
ATOM 637 C CA . CYS A 1 82 ? 5.462 -1.457 -1.438 1.00 93.62 82 CYS A CA 1
ATOM 638 C C . CYS A 1 82 ? 5.282 -0.441 -0.300 1.00 93.62 82 CYS A C 1
ATOM 640 O O . CYS A 1 82 ? 6.078 -0.420 0.642 1.00 93.62 82 CYS A O 1
ATOM 642 N N . GLN A 1 83 ? 4.253 0.403 -0.387 1.00 94.25 83 GLN A N 1
ATOM 643 C CA . GLN A 1 83 ? 3.891 1.380 0.648 1.00 94.25 83 GLN A CA 1
ATOM 644 C C . GLN A 1 83 ? 2.410 1.213 0.990 1.00 94.25 83 GLN A C 1
ATOM 646 O O . GLN A 1 83 ? 1.562 1.396 0.118 1.00 94.25 83 GLN A O 1
ATOM 651 N N . LEU A 1 84 ? 2.103 0.859 2.237 1.00 95.38 84 LEU A N 1
ATOM 652 C CA . LEU A 1 84 ? 0.726 0.730 2.719 1.00 95.38 84 LEU A CA 1
ATOM 653 C C . LEU A 1 84 ? 0.208 2.090 3.178 1.00 95.38 84 LEU A C 1
ATOM 655 O O . LEU A 1 84 ? 0.962 2.845 3.791 1.00 95.38 84 LEU A O 1
ATOM 659 N N . SER A 1 85 ? -1.062 2.390 2.918 1.00 93.75 85 SER A N 1
ATOM 660 C CA . SER A 1 85 ? -1.657 3.684 3.238 1.00 93.75 85 SER A CA 1
ATOM 661 C C . SER A 1 85 ? -2.995 3.567 3.953 1.00 93.75 85 SER A C 1
ATOM 663 O O . SER A 1 85 ? -3.816 2.708 3.634 1.00 93.75 85 SER A O 1
ATOM 665 N N . ASN A 1 86 ? -3.213 4.471 4.907 1.00 92.69 86 ASN A N 1
ATOM 666 C CA . ASN A 1 86 ? -4.475 4.659 5.629 1.00 92.69 86 ASN A CA 1
ATOM 667 C C . ASN A 1 86 ? -5.395 5.691 4.952 1.00 92.69 86 ASN A C 1
ATOM 669 O O . ASN A 1 86 ? -6.467 6.001 5.465 1.00 92.69 86 ASN A O 1
ATOM 673 N N . THR A 1 87 ? -4.988 6.228 3.801 1.00 88.56 87 THR A N 1
ATOM 674 C CA . THR A 1 87 ? -5.769 7.177 3.016 1.00 88.56 87 THR A CA 1
ATOM 675 C C . THR A 1 87 ? -5.821 6.754 1.557 1.00 88.56 87 THR A C 1
ATOM 677 O O . THR A 1 87 ? -4.938 6.089 1.021 1.00 88.56 87 THR A O 1
ATOM 680 N N . THR A 1 88 ? -6.870 7.192 0.876 1.00 83.12 88 THR A N 1
ATOM 681 C CA . THR A 1 88 ? -7.014 7.033 -0.571 1.00 83.12 88 THR A CA 1
ATOM 682 C C . THR A 1 88 ? -6.306 8.154 -1.340 1.00 83.12 88 THR A C 1
ATOM 684 O O . THR A 1 88 ? -6.376 8.202 -2.564 1.00 83.12 88 THR A O 1
ATOM 687 N N . GLY A 1 89 ? -5.695 9.116 -0.633 1.00 67.38 89 GLY A N 1
ATOM 688 C CA . GLY A 1 89 ? -4.963 10.238 -1.220 1.00 67.38 89 GLY A CA 1
ATOM 689 C C . GLY A 1 89 ? -5.826 11.289 -1.926 1.00 67.38 89 GLY A C 1
ATOM 690 O O . GLY A 1 89 ? -5.302 12.075 -2.712 1.00 67.38 89 GLY A O 1
ATOM 691 N N . LYS A 1 90 ? -7.136 11.349 -1.625 1.00 63.50 90 LYS A N 1
ATOM 692 C CA . LYS A 1 90 ? -8.106 12.317 -2.190 1.00 63.50 90 LYS A CA 1
ATOM 693 C C . LYS A 1 90 ? -7.691 13.790 -2.065 1.00 63.50 90 LYS A C 1
ATOM 695 O O . LYS A 1 90 ? -8.128 14.601 -2.877 1.00 63.50 90 LYS A O 1
ATOM 700 N N . ASN A 1 91 ? -6.876 14.128 -1.066 1.00 56.62 91 ASN A N 1
ATOM 701 C CA . ASN A 1 91 ? -6.511 15.511 -0.745 1.00 56.62 91 ASN A CA 1
ATOM 702 C C . ASN A 1 91 ? -5.162 15.941 -1.336 1.00 56.62 91 ASN A C 1
ATOM 704 O O . ASN A 1 91 ? -4.827 17.122 -1.284 1.00 56.62 91 ASN A O 1
ATOM 708 N N . ASN A 1 92 ? -4.405 15.007 -1.913 1.00 56.72 92 ASN A N 1
ATOM 709 C CA . ASN A 1 92 ? -3.077 15.279 -2.442 1.00 56.72 92 ASN A CA 1
ATOM 710 C C . ASN A 1 92 ? -3.134 15.298 -3.971 1.00 56.72 92 ASN A C 1
ATOM 712 O O . ASN A 1 92 ? -3.865 14.527 -4.593 1.00 56.72 92 ASN A O 1
ATOM 716 N N . THR A 1 93 ? -2.384 16.209 -4.590 1.00 59.72 93 THR A N 1
ATOM 717 C CA . THR A 1 93 ? -2.296 16.359 -6.046 1.00 59.72 93 THR A CA 1
ATOM 718 C C . THR A 1 93 ? -1.918 15.025 -6.683 1.00 59.72 93 THR A C 1
ATOM 720 O O . THR A 1 93 ? -0.776 14.574 -6.627 1.00 59.72 93 THR A O 1
ATOM 723 N N . ALA A 1 94 ? -2.910 14.346 -7.249 1.00 61.34 94 ALA A N 1
ATOM 724 C CA . ALA A 1 94 ? -2.707 13.034 -7.824 1.00 61.34 94 ALA A CA 1
ATOM 725 C C . ALA A 1 94 ? -1.909 13.171 -9.126 1.00 61.34 94 ALA A C 1
ATOM 727 O O . ALA A 1 94 ? -2.306 13.912 -10.030 1.00 61.34 94 ALA A O 1
ATOM 728 N N . MET A 1 95 ? -0.776 12.477 -9.212 1.00 61.72 95 MET A N 1
ATOM 729 C CA . MET A 1 95 ? 0.116 12.558 -10.365 1.00 61.72 95 MET A CA 1
ATOM 730 C C . MET A 1 95 ? -0.200 11.425 -11.339 1.00 61.72 95 MET A C 1
ATOM 732 O O . MET A 1 95 ? -0.440 10.282 -10.949 1.00 61.72 95 MET A O 1
ATOM 736 N N . THR A 1 96 ? -0.194 11.736 -12.633 1.00 57.03 96 THR A N 1
ATOM 737 C CA . THR A 1 96 ? -0.384 10.747 -13.704 1.00 57.03 96 THR A CA 1
ATOM 738 C C . THR A 1 96 ? 0.904 9.986 -14.039 1.00 57.03 96 THR A C 1
ATOM 740 O O . THR A 1 96 ? 0.853 9.042 -14.821 1.00 57.03 96 THR A O 1
ATOM 743 N N . ASN A 1 97 ? 2.058 10.373 -13.474 1.00 58.12 97 ASN A N 1
ATOM 744 C CA . ASN A 1 97 ? 3.372 9.819 -13.820 1.00 58.12 97 ASN A CA 1
ATOM 745 C C . ASN A 1 97 ? 4.320 9.632 -12.616 1.00 58.12 97 ASN A C 1
ATOM 747 O O . ASN A 1 97 ? 5.464 10.080 -12.639 1.00 58.12 97 ASN A O 1
ATOM 751 N N . ASP A 1 98 ? 3.892 8.930 -11.568 1.00 65.69 98 ASP A N 1
ATOM 752 C CA . ASP A 1 98 ? 4.740 8.697 -10.391 1.00 65.69 98 ASP A CA 1
ATOM 753 C C . ASP A 1 98 ? 5.823 7.617 -10.619 1.00 65.69 98 ASP A C 1
ATOM 755 O O . ASP A 1 98 ? 5.815 6.562 -10.001 1.00 65.69 98 ASP A O 1
ATOM 759 N N . GLN A 1 99 ? 6.751 7.839 -11.557 1.00 75.88 99 GLN A N 1
ATOM 760 C CA . GLN A 1 99 ? 7.987 7.054 -11.727 1.00 75.88 99 GLN A CA 1
ATOM 761 C C . GLN A 1 99 ? 7.813 5.513 -11.713 1.00 75.88 99 GLN A C 1
ATOM 763 O O . GLN A 1 99 ? 8.682 4.792 -11.210 1.00 75.88 99 GLN A O 1
ATOM 768 N N . GLY 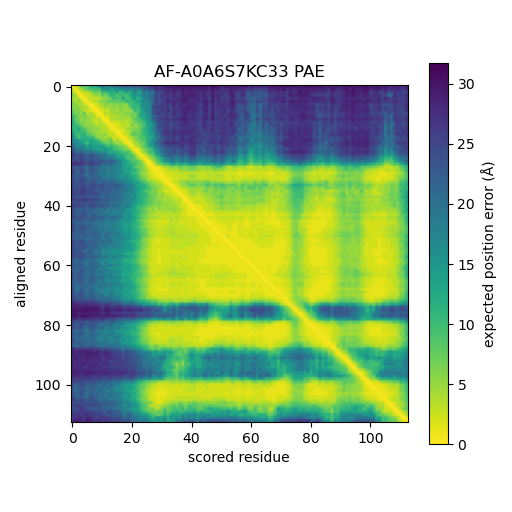A 1 100 ? 6.701 4.995 -12.244 1.00 82.44 100 GLY A N 1
ATOM 769 C CA . GLY A 1 100 ? 6.394 3.558 -12.294 1.00 82.44 100 GLY A CA 1
ATOM 770 C C . GLY A 1 100 ? 5.651 2.986 -11.077 1.00 82.44 100 GLY A C 1
ATOM 771 O O . GLY A 1 100 ? 5.436 1.776 -11.028 1.00 82.44 100 GLY A O 1
ATOM 772 N N . TRP A 1 101 ? 5.249 3.819 -10.115 1.00 87.88 101 TRP A N 1
ATOM 773 C CA . TRP A 1 101 ? 4.322 3.433 -9.055 1.00 87.88 101 TRP A CA 1
ATOM 774 C C . TRP A 1 101 ? 2.909 3.237 -9.601 1.00 87.88 101 TRP A C 1
ATOM 776 O O . TRP A 1 101 ? 2.452 3.935 -10.506 1.00 87.88 101 TRP A O 1
ATOM 786 N N . VAL A 1 102 ? 2.207 2.285 -9.005 1.00 90.19 102 VAL A N 1
ATOM 787 C CA . VAL A 1 102 ? 0.795 2.000 -9.230 1.00 90.19 102 VAL A CA 1
ATOM 788 C C . VAL A 1 102 ? 0.106 1.996 -7.876 1.00 90.19 102 VAL A C 1
ATOM 790 O O . VAL A 1 102 ? 0.632 1.414 -6.929 1.00 90.19 102 VAL A O 1
ATOM 793 N N . PHE A 1 103 ? -1.055 2.637 -7.779 1.00 91.62 103 PHE A N 1
ATOM 794 C CA . PHE A 1 103 ? -1.859 2.629 -6.563 1.00 91.62 103 PHE A CA 1
ATOM 795 C C . PHE A 1 103 ? -3.026 1.659 -6.690 1.00 91.62 103 PHE A C 1
ATOM 797 O O . PHE A 1 103 ? -3.688 1.594 -7.728 1.00 91.62 103 PHE A O 1
ATOM 804 N N . PHE A 1 104 ? -3.257 0.913 -5.622 1.00 93.06 104 PHE A N 1
ATOM 805 C CA . PHE A 1 104 ? -4.352 -0.024 -5.474 1.00 93.06 104 PHE A CA 1
ATOM 806 C C . PHE A 1 104 ? -5.182 0.412 -4.275 1.00 93.06 104 PHE A C 1
ATOM 808 O O . PHE A 1 104 ? -4.657 0.545 -3.173 1.00 93.06 104 PHE A O 1
ATOM 815 N N . ILE A 1 105 ? -6.467 0.649 -4.500 1.00 91.81 105 ILE A N 1
ATOM 816 C CA . ILE A 1 105 ? -7.412 1.140 -3.501 1.00 91.81 105 ILE A CA 1
ATOM 817 C C . ILE A 1 105 ? -8.418 0.044 -3.175 1.00 91.81 105 ILE A C 1
ATOM 819 O O . ILE A 1 105 ? -8.835 -0.703 -4.065 1.00 91.81 105 ILE A O 1
ATOM 823 N N . ASP A 1 106 ? -8.795 -0.053 -1.907 1.00 90.69 106 ASP A N 1
ATOM 824 C CA . ASP A 1 106 ? -9.915 -0.888 -1.499 1.00 90.69 106 ASP A CA 1
ATOM 825 C C . ASP A 1 106 ? -11.233 -0.377 -2.116 1.00 90.69 106 ASP A C 1
ATOM 827 O O . ASP A 1 106 ? -11.506 0.825 -2.137 1.00 90.69 106 ASP A O 1
ATOM 831 N N . VAL A 1 107 ? -12.050 -1.284 -2.653 1.00 85.69 107 VAL A N 1
ATOM 832 C CA . VAL A 1 107 ? -13.270 -0.962 -3.407 1.00 85.69 107 VAL A CA 1
ATOM 833 C C . VAL A 1 107 ? -14.263 -0.158 -2.578 1.00 85.69 107 VAL A C 1
ATOM 835 O O . VAL A 1 107 ? -14.892 0.752 -3.123 1.00 85.69 107 VAL A O 1
ATOM 838 N N . GLU A 1 108 ? -14.373 -0.443 -1.282 1.00 83.12 108 GLU A N 1
ATOM 839 C CA . GLU A 1 108 ? -15.257 0.295 -0.369 1.00 83.12 108 GLU A CA 1
ATOM 840 C C . GLU A 1 108 ? -14.854 1.767 -0.219 1.00 83.12 108 GLU A C 1
ATOM 842 O O . GLU A 1 108 ? -15.680 2.629 0.075 1.00 83.12 108 GLU A O 1
ATOM 847 N N . HIS A 1 109 ? -13.587 2.070 -0.489 1.00 75.81 109 HIS A N 1
ATOM 848 C CA . HIS A 1 109 ? -13.002 3.393 -0.341 1.00 75.81 109 HIS A CA 1
ATOM 849 C C . HIS A 1 109 ? -12.907 4.159 -1.675 1.00 75.81 109 HIS A C 1
ATOM 851 O O . HIS A 1 109 ? -12.419 5.296 -1.708 1.00 75.81 109 HIS A O 1
ATOM 857 N N . ILE A 1 110 ? -13.413 3.595 -2.782 1.00 69.12 110 ILE A N 1
ATOM 858 C CA . ILE A 1 110 ? -13.463 4.285 -4.078 1.00 69.12 110 ILE A CA 1
ATOM 859 C C . ILE A 1 110 ? -14.411 5.496 -3.983 1.00 69.12 110 ILE A C 1
ATOM 861 O O . ILE A 1 110 ? -15.575 5.343 -3.614 1.00 69.12 110 ILE A O 1
ATOM 865 N N . PRO A 1 111 ? -13.968 6.715 -4.357 1.00 59.28 111 PRO A N 1
ATOM 866 C CA . PRO A 1 111 ? -14.866 7.854 -4.494 1.00 59.28 111 PRO A CA 1
ATOM 867 C C . PRO A 1 111 ? -16.021 7.538 -5.450 1.00 59.28 111 PRO A C 1
ATOM 869 O O . PRO A 1 111 ? -15.796 7.344 -6.645 1.00 59.28 111 PRO A O 1
ATOM 872 N N . VAL A 1 112 ? -17.258 7.564 -4.951 1.00 55.81 112 VAL A N 1
ATOM 873 C CA . VAL A 1 112 ? -18.429 7.717 -5.820 1.00 55.81 112 VAL A CA 1
ATOM 874 C C . VAL A 1 112 ? -18.339 9.109 -6.448 1.00 55.81 112 VAL A C 1
ATOM 876 O O . VAL A 1 112 ? -18.127 10.097 -5.742 1.00 55.81 112 VAL A O 1
ATOM 879 N N . ARG A 1 113 ? -18.377 9.149 -7.779 1.00 48.69 113 ARG A N 1
ATOM 880 C CA . ARG A 1 113 ? -18.253 10.361 -8.591 1.00 48.69 113 ARG A CA 1
ATOM 881 C C . ARG A 1 113 ? -19.569 11.118 -8.668 1.00 48.69 113 ARG A C 1
ATOM 883 O O . ARG A 1 113 ? -20.606 10.434 -8.796 1.00 48.69 113 ARG A O 1
#